Protein AF-A0A8H3QW10-F1 (afdb_monomer_lite)

Organism: NCBI:txid94130

Secondary structure (DSSP, 8-state):
-----------------EEEEEEETTEEEEEEHHHHHHS-HHHHHHHHHHHHHHHSSS---EEEEEEETTS------EETTT-SS-HHHHHHHHHHH-TTEEEEEEEE-HHHHHHHHHHHHHHHHHHHHHHHHHHHHHHH--HHHHHHHHHHHHHHHHHHGGG---

Radius of gyration: 26.37 Å; chains: 1; bounding box: 81×40×72 Å

Foldseek 3Di:
DDDDDDDDDDDDDPFQQWAWEAADPVDIDIDGLVCLLPDDLVVVLCVLQVVNCVVPVANAKKWKAFDFPVRDGDGDTDTCPPDPDGPSRVVNVVVVVDRRTRYMYMYGPPVRSVVVVCVVCVLVVLVVQLVVLVVVCVVPVDPVSVVSNVVSVVVNVVVCVVVDDD

Sequence (166 aa):
MSRRKQSKSDSETSSTETIDLKFSQKHTYPVTRSQLLSDGEEKITKFVEDTLRYINSFNYPYEMFYYEKNEEETCHSIRSDESAKSIGNSLKELIKNDEDIDEVYFLADKKRGVITFIYYNIDFFCFALFALNSIWFITTLTDESRYLLYISAIFFGVRLHKYIRF

pLDDT: mean 73.15, std 16.98, range [32.34, 95.5]

Structure (mmCIF, N/CA/C/O backbone):
data_AF-A0A8H3QW10-F1
#
_entry.id   AF-A0A8H3QW10-F1
#
loop_
_atom_site.group_PDB
_atom_site.id
_atom_site.type_symbol
_atom_site.label_atom_id
_atom_site.label_alt_id
_atom_site.label_comp_id
_atom_site.label_asym_id
_atom_site.label_entity_id
_atom_site.label_seq_id
_atom_site.pdbx_PDB_ins_code
_atom_site.Cartn_x
_atom_site.Cartn_y
_atom_site.Cartn_z
_atom_site.occupancy
_atom_site.B_iso_or_equiv
_atom_site.auth_seq_id
_atom_site.auth_comp_id
_atom_site.auth_asym_id
_atom_site.auth_atom_id
_atom_site.pdbx_PDB_model_num
ATOM 1 N N . MET A 1 1 ? -55.840 -23.058 23.091 1.00 32.34 1 MET A N 1
ATOM 2 C CA . MET A 1 1 ? -55.309 -22.938 24.472 1.00 32.34 1 MET A CA 1
ATOM 3 C C . MET A 1 1 ? -53.789 -23.049 24.380 1.00 32.34 1 MET A C 1
ATOM 5 O O . MET A 1 1 ? -53.333 -24.037 23.837 1.00 32.34 1 MET A O 1
ATOM 9 N N . SER A 1 2 ? -53.024 -21.961 24.548 1.00 38.12 2 SER A N 1
ATOM 10 C CA . SER A 1 2 ? -52.509 -21.418 25.831 1.00 38.12 2 SER A CA 1
ATOM 11 C C . SER A 1 2 ? -51.501 -22.391 26.473 1.00 38.12 2 SER A C 1
ATOM 13 O O . SER A 1 2 ? -51.874 -23.518 26.759 1.00 38.12 2 SER A O 1
ATOM 15 N N . ARG A 1 3 ? -50.225 -22.046 26.701 1.00 34.75 3 ARG A N 1
ATOM 16 C CA . ARG A 1 3 ? -49.765 -20.872 27.459 1.00 34.75 3 ARG A CA 1
ATOM 17 C C . ARG A 1 3 ? -48.365 -20.377 27.068 1.00 34.75 3 ARG A C 1
ATOM 19 O O . ARG A 1 3 ? -47.411 -21.139 27.000 1.00 34.75 3 ARG A O 1
ATOM 26 N N . ARG A 1 4 ? -48.274 -19.049 26.980 1.00 39.16 4 ARG A N 1
ATOM 27 C CA . ARG A 1 4 ? -47.099 -18.201 27.234 1.00 39.16 4 ARG A CA 1
ATOM 28 C C . ARG A 1 4 ? -46.823 -18.168 28.752 1.00 39.16 4 ARG A C 1
ATOM 30 O O . ARG A 1 4 ? -47.792 -18.089 29.508 1.00 39.16 4 ARG A O 1
ATOM 37 N N . LYS A 1 5 ? -45.549 -18.184 29.166 1.00 37.75 5 LYS A N 1
ATOM 38 C CA . LYS A 1 5 ? -44.925 -17.568 30.374 1.00 37.75 5 LYS A CA 1
ATOM 39 C C . LYS A 1 5 ? -43.466 -18.063 30.399 1.00 37.75 5 LYS A C 1
ATOM 41 O O . LYS A 1 5 ? -43.242 -19.234 30.653 1.00 37.75 5 LYS A O 1
ATOM 46 N N . GLN A 1 6 ? -42.483 -17.336 29.870 1.00 40.75 6 GLN A N 1
ATOM 47 C CA . GLN A 1 6 ? -41.867 -16.119 30.415 1.00 40.75 6 GLN A CA 1
ATOM 48 C C . GLN A 1 6 ? -41.325 -16.337 31.837 1.00 40.75 6 GLN A C 1
ATOM 50 O O . GLN A 1 6 ? -42.078 -16.279 32.805 1.00 40.75 6 GLN A O 1
ATOM 55 N N . SER A 1 7 ? -40.009 -16.513 31.939 1.00 33.31 7 SER A N 1
ATOM 56 C CA . SER A 1 7 ? -39.219 -16.056 33.080 1.00 33.31 7 SER A CA 1
ATOM 57 C C . SER A 1 7 ? -38.117 -15.157 32.530 1.00 33.31 7 SER A C 1
ATOM 59 O O . SER A 1 7 ? -37.217 -15.614 31.829 1.00 33.31 7 SER A O 1
ATOM 61 N N . LYS A 1 8 ? -38.266 -13.860 32.797 1.00 36.81 8 LYS A N 1
ATOM 62 C CA . LYS A 1 8 ? -37.224 -12.843 32.665 1.00 36.81 8 LYS A CA 1
ATOM 63 C C . LYS A 1 8 ? -35.985 -13.278 33.455 1.00 36.81 8 LYS A C 1
ATOM 65 O O . LYS A 1 8 ? -36.143 -13.738 34.585 1.00 36.81 8 LYS A O 1
ATOM 70 N N . SER A 1 9 ? -34.792 -13.032 32.925 1.00 33.41 9 SER A N 1
ATOM 71 C CA . SER A 1 9 ? -33.712 -12.531 33.773 1.00 33.41 9 SER A CA 1
ATOM 72 C C . SER A 1 9 ? -33.541 -11.055 33.437 1.00 33.41 9 SER A C 1
ATOM 74 O O . SER A 1 9 ? -33.011 -10.699 32.387 1.00 33.41 9 SER A O 1
ATOM 76 N N . ASP A 1 10 ? -34.083 -10.207 34.307 1.00 36.94 10 ASP A N 1
ATOM 77 C CA . ASP A 1 10 ? -33.709 -8.802 34.365 1.00 36.94 10 ASP A CA 1
ATOM 78 C C . ASP A 1 10 ? -32.293 -8.761 34.972 1.00 36.94 10 ASP A C 1
ATOM 80 O O . ASP A 1 10 ? -32.112 -9.009 36.162 1.00 36.94 10 ASP A O 1
ATOM 84 N N . SER A 1 11 ? -31.292 -8.520 34.127 1.00 41.22 11 SER A N 1
ATOM 85 C CA . SER A 1 11 ? -29.978 -7.998 34.517 1.00 41.22 11 SER A CA 1
ATOM 86 C C . SER A 1 11 ? -29.512 -7.024 33.431 1.00 41.22 11 SER A C 1
ATOM 88 O O . SER A 1 11 ? -28.801 -7.380 32.498 1.00 41.22 11 SER A O 1
ATOM 90 N N . GLU A 1 12 ? -30.112 -5.840 33.49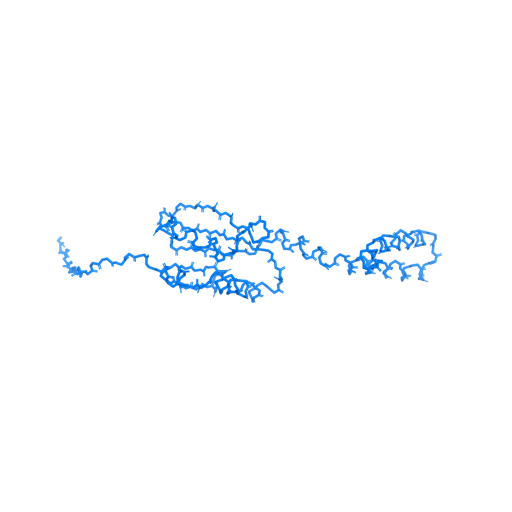6 1.00 33.50 12 GLU A N 1
ATOM 91 C CA . GLU A 1 12 ? -29.524 -4.506 33.322 1.00 33.50 12 GLU A CA 1
ATOM 92 C C . GLU A 1 12 ? -28.218 -4.367 32.499 1.00 33.50 12 GLU A C 1
ATOM 94 O O . GLU A 1 12 ? -27.147 -4.807 32.903 1.00 33.50 12 GLU A O 1
ATOM 99 N N . THR A 1 13 ? -28.337 -3.614 31.391 1.00 35.56 13 THR A N 1
ATOM 100 C CA . THR A 1 13 ? -27.301 -2.806 30.699 1.00 35.56 13 THR A CA 1
ATOM 101 C C . THR A 1 13 ? -26.007 -3.504 30.255 1.00 35.56 13 THR A C 1
ATOM 103 O O . THR A 1 13 ? -24.963 -3.350 30.877 1.00 35.56 13 THR A O 1
ATOM 106 N N . SER A 1 14 ? -26.018 -4.145 29.078 1.00 37.91 14 SER A N 1
ATOM 107 C CA . SER A 1 14 ? -24.794 -4.328 28.276 1.00 37.91 14 SER A CA 1
ATOM 108 C C . SER A 1 14 ? -24.708 -3.232 27.205 1.00 37.91 14 SER A C 1
ATOM 110 O O . SER A 1 14 ? -24.975 -3.454 26.021 1.00 37.91 14 SER A O 1
ATOM 112 N N . SER A 1 15 ? -24.405 -2.006 27.620 1.00 45.06 15 SER A N 1
ATOM 113 C CA . SER A 1 15 ? -23.965 -0.971 26.685 1.00 45.06 15 SER A CA 1
ATOM 114 C C . SER A 1 15 ? -22.611 -1.385 26.101 1.00 45.06 15 SER A C 1
ATOM 116 O O . SER A 1 15 ? -21.638 -1.476 26.842 1.00 45.06 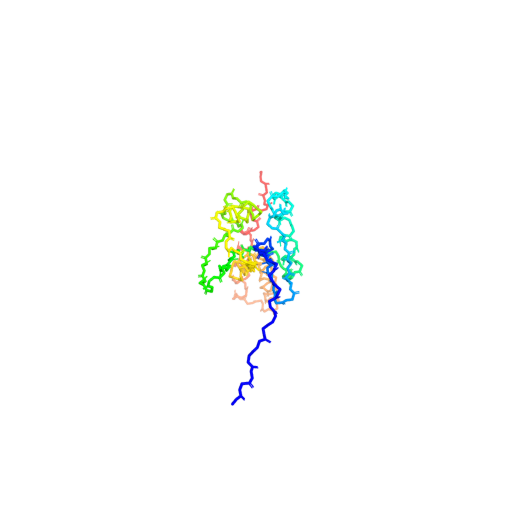15 SER A O 1
ATOM 118 N N . THR A 1 16 ? -22.573 -1.705 24.805 1.00 56.75 16 THR A N 1
ATOM 119 C CA . THR A 1 16 ? -21.622 -1.115 23.836 1.00 56.75 16 THR A CA 1
ATOM 120 C C . THR A 1 16 ? -20.221 -0.761 24.362 1.00 56.75 16 THR A C 1
ATOM 122 O O . THR A 1 16 ? -19.763 0.369 24.222 1.00 56.75 16 THR A O 1
ATOM 125 N N . GLU A 1 17 ? -19.503 -1.693 24.992 1.00 71.12 17 GLU A N 1
ATOM 126 C CA . GLU A 1 17 ? -18.121 -1.421 25.426 1.00 71.12 17 GLU A CA 1
ATOM 127 C C . GLU A 1 17 ? -17.075 -1.933 24.427 1.00 71.12 17 GLU A C 1
ATOM 129 O O . GLU A 1 17 ? -15.952 -1.430 24.393 1.00 71.12 17 GLU A O 1
ATOM 134 N N . THR A 1 18 ? -17.435 -2.905 23.590 1.00 81.06 18 THR A N 1
ATOM 135 C CA . THR A 1 18 ? -16.535 -3.559 22.634 1.00 81.06 18 THR A CA 1
ATOM 136 C C . THR A 1 18 ? -16.784 -3.078 21.210 1.00 81.06 18 THR A C 1
ATOM 138 O O . THR A 1 18 ? -17.929 -3.034 20.774 1.00 81.06 18 THR A O 1
ATOM 141 N N . ILE A 1 19 ? -15.703 -2.764 20.498 1.00 84.19 19 ILE A N 1
ATOM 142 C CA . ILE A 1 19 ? -15.669 -2.455 19.067 1.00 84.19 19 ILE A CA 1
ATOM 143 C C . ILE A 1 19 ? -14.896 -3.562 18.357 1.00 84.19 19 ILE A C 1
ATOM 145 O O . ILE A 1 19 ? -13.786 -3.911 18.770 1.00 84.19 19 ILE A O 1
ATOM 149 N N . ASP A 1 20 ? -15.445 -4.065 17.259 1.00 86.00 20 ASP A N 1
ATOM 150 C CA . ASP A 1 20 ? -14.766 -5.038 16.410 1.00 86.00 20 ASP A CA 1
ATOM 151 C C . ASP A 1 20 ? -13.911 -4.341 15.346 1.00 86.00 20 ASP A C 1
ATOM 153 O O . ASP A 1 20 ? -14.424 -3.714 14.419 1.00 86.00 20 ASP A O 1
ATOM 157 N N . LEU A 1 21 ? -12.587 -4.500 15.433 1.00 86.81 21 LEU A N 1
ATOM 158 C CA . LEU A 1 21 ? -11.657 -4.075 14.385 1.00 86.81 21 LEU A CA 1
ATOM 159 C C . LEU A 1 21 ? -11.559 -5.177 13.320 1.00 86.81 21 LEU A C 1
ATOM 161 O O . LEU A 1 21 ? -10.948 -6.228 13.540 1.00 86.81 21 LEU A O 1
ATOM 165 N N . LYS A 1 22 ? -12.170 -4.956 12.158 1.00 83.94 22 LYS A N 1
ATOM 166 C CA . LYS A 1 22 ? -12.291 -5.912 11.054 1.00 83.94 22 LYS A CA 1
ATOM 167 C C . LYS A 1 22 ? -11.305 -5.596 9.932 1.00 83.94 22 LYS A C 1
ATOM 169 O O . LYS A 1 22 ? -11.427 -4.602 9.228 1.00 83.94 22 LYS A O 1
ATOM 174 N N . PHE A 1 23 ? -10.350 -6.493 9.713 1.00 80.56 23 PHE A N 1
ATOM 175 C CA . PHE A 1 23 ? -9.350 -6.381 8.642 1.00 80.56 23 PHE A CA 1
ATOM 176 C C . PHE A 1 23 ? -9.644 -7.321 7.466 1.00 80.56 23 PHE A C 1
ATOM 178 O O . PHE A 1 23 ? -9.242 -7.089 6.330 1.00 80.56 23 PHE A O 1
ATOM 185 N N . SER A 1 24 ? -10.327 -8.435 7.739 1.00 74.62 24 SER A N 1
ATOM 186 C CA . SER A 1 24 ? -10.861 -9.375 6.747 1.00 74.62 24 SER A CA 1
ATOM 187 C C . SER A 1 24 ? -11.875 -10.299 7.429 1.00 74.62 24 SER A C 1
ATOM 189 O O . SER A 1 24 ? -11.948 -10.324 8.653 1.00 74.62 24 SER A O 1
ATOM 191 N N . GLN A 1 25 ? -12.571 -11.150 6.669 1.00 72.50 25 GLN A N 1
ATOM 192 C CA . GLN A 1 25 ? -13.492 -12.157 7.228 1.00 72.50 25 GLN A CA 1
ATOM 193 C C . GLN A 1 25 ? -12.857 -13.093 8.275 1.00 72.50 25 GLN A C 1
ATOM 195 O O . GLN A 1 25 ? -13.573 -13.692 9.068 1.00 72.50 25 GLN A O 1
ATOM 200 N N . LYS A 1 26 ? -11.527 -13.263 8.256 1.00 79.94 26 LYS A N 1
ATOM 201 C CA . LYS A 1 26 ? -10.790 -14.149 9.175 1.00 79.94 26 LYS A CA 1
ATOM 202 C C . LYS A 1 26 ? -10.003 -13.401 10.253 1.00 79.94 26 LYS A C 1
ATOM 204 O O . LYS A 1 26 ? -9.469 -14.042 11.149 1.00 79.94 26 LYS A O 1
ATOM 209 N N . HIS A 1 27 ? -9.896 -12.079 10.145 1.00 81.94 27 HIS A N 1
ATOM 210 C CA . HIS A 1 27 ? -9.061 -11.256 11.015 1.00 81.94 27 HIS A CA 1
ATOM 211 C C . HIS A 1 27 ? -9.924 -10.138 11.595 1.00 81.94 27 HIS A C 1
ATOM 213 O O . HIS A 1 27 ? -9.993 -9.035 11.046 1.00 81.94 27 HIS A O 1
ATOM 219 N N . THR A 1 28 ? -10.606 -10.477 12.685 1.00 86.06 28 THR A N 1
ATOM 220 C CA . THR A 1 28 ? -11.439 -9.577 13.481 1.00 86.06 28 THR A CA 1
ATOM 221 C C . THR A 1 28 ? -10.901 -9.575 14.900 1.00 86.06 28 THR A C 1
ATOM 223 O O . THR A 1 28 ? -10.712 -10.639 15.490 1.00 86.06 28 THR A O 1
ATOM 226 N N . TYR A 1 29 ? -10.635 -8.385 15.428 1.00 88.56 29 TYR A N 1
ATOM 227 C CA . TYR A 1 29 ? -10.094 -8.202 16.767 1.00 88.56 29 TYR A CA 1
ATOM 228 C C . TYR A 1 29 ? -11.083 -7.383 17.598 1.00 88.56 29 TYR A C 1
ATOM 230 O O . TYR A 1 29 ? -11.221 -6.186 17.338 1.00 88.56 29 TYR A O 1
ATOM 238 N N . PRO A 1 30 ? -11.765 -7.997 18.579 1.00 87.62 30 PRO A N 1
ATOM 239 C CA . PRO A 1 30 ? -12.609 -7.261 19.508 1.00 87.62 30 PRO A CA 1
ATOM 240 C C . PRO A 1 30 ? -11.721 -6.474 20.474 1.00 87.62 30 PRO A C 1
ATOM 242 O O . PRO A 1 30 ? -10.810 -7.034 21.091 1.00 87.62 30 PRO A O 1
ATOM 245 N N . VAL A 1 31 ? -11.973 -5.175 20.616 1.00 87.31 31 VAL A N 1
ATOM 246 C CA . VAL A 1 31 ? -11.232 -4.297 21.532 1.00 87.31 31 VAL A CA 1
ATOM 247 C C . VAL A 1 31 ? -12.213 -3.437 22.314 1.00 87.31 31 VAL A C 1
ATOM 249 O O . VAL A 1 31 ? -13.209 -2.969 21.770 1.00 87.31 31 VAL A O 1
ATOM 252 N N . THR A 1 32 ? -11.951 -3.206 23.599 1.00 87.25 32 THR A N 1
ATOM 253 C CA . THR A 1 32 ? -12.796 -2.299 24.380 1.00 87.25 32 THR A CA 1
ATOM 254 C C . THR A 1 32 ? -12.493 -0.840 24.048 1.00 87.25 32 THR A C 1
ATOM 256 O O . THR A 1 32 ? -11.346 -0.447 23.814 1.00 87.25 32 THR A O 1
ATOM 259 N N . ARG A 1 33 ? -13.526 0.003 24.076 1.00 82.62 33 ARG A N 1
ATOM 260 C CA . ARG A 1 33 ? -13.400 1.456 23.884 1.00 82.62 33 ARG A CA 1
ATOM 261 C C . ARG A 1 33 ? -12.451 2.077 24.901 1.00 82.62 33 ARG A C 1
ATOM 263 O O . ARG A 1 33 ? -11.594 2.880 24.543 1.00 82.62 33 ARG A O 1
ATOM 270 N N . SER A 1 34 ? -12.551 1.644 26.156 1.00 84.25 34 SER A N 1
ATOM 271 C CA . SER A 1 34 ? -11.658 2.049 27.244 1.00 84.25 34 SER A CA 1
ATOM 272 C C . SER A 1 34 ? -10.190 1.743 26.924 1.00 84.25 34 SER A C 1
ATOM 274 O O . SER A 1 34 ? -9.332 2.615 27.086 1.00 84.25 34 SER A O 1
ATOM 276 N N . GLN A 1 35 ? -9.902 0.557 26.378 1.00 84.62 35 GLN A N 1
ATOM 277 C CA . GLN A 1 35 ? -8.557 0.182 25.953 1.00 84.62 35 GLN A CA 1
ATOM 278 C C . GLN A 1 35 ? -8.064 1.057 24.793 1.00 84.62 35 GLN A C 1
ATOM 280 O O . GLN A 1 35 ? -6.972 1.616 24.898 1.00 84.62 35 GLN A O 1
ATOM 285 N N . LEU A 1 36 ? -8.866 1.245 23.736 1.00 84.25 36 LEU A N 1
ATOM 286 C CA . LEU A 1 36 ? -8.498 2.082 22.582 1.00 84.25 36 LEU A CA 1
ATOM 287 C C . LEU A 1 36 ? -8.234 3.542 22.962 1.00 84.25 36 LEU A C 1
ATOM 289 O O . LEU A 1 36 ? -7.321 4.163 22.422 1.00 84.25 36 LEU A O 1
ATOM 293 N N . LEU A 1 37 ? -8.988 4.096 23.911 1.00 84.25 37 LEU A N 1
ATOM 294 C CA . LEU A 1 37 ? -8.775 5.461 24.392 1.00 84.25 37 LEU A CA 1
ATOM 295 C C . LEU A 1 37 ? -7.512 5.580 25.261 1.00 84.25 37 LEU A C 1
ATOM 297 O O . LEU A 1 37 ? -6.810 6.594 25.171 1.00 84.25 37 LEU A O 1
ATOM 301 N N . SER A 1 38 ? -7.206 4.546 26.055 1.00 85.19 38 SER A N 1
ATOM 302 C CA . SER A 1 38 ? -6.037 4.497 26.946 1.00 85.19 38 SER A CA 1
ATOM 303 C C . SER A 1 38 ? -4.711 4.207 26.231 1.00 85.19 38 SER A C 1
ATOM 305 O O . SER A 1 38 ? -3.670 4.720 26.641 1.00 85.19 38 SER A O 1
ATOM 307 N N . ASP A 1 39 ? -4.734 3.419 25.153 1.00 85.94 39 ASP A N 1
ATOM 308 C CA . ASP A 1 39 ? -3.531 3.008 24.429 1.00 85.94 39 ASP A CA 1
ATOM 309 C C . ASP A 1 39 ? -2.885 4.184 23.682 1.00 85.94 39 ASP A C 1
ATOM 311 O O . ASP A 1 39 ? -3.565 5.074 23.181 1.00 85.94 39 ASP A O 1
ATOM 315 N N . GLY A 1 40 ? -1.554 4.212 23.571 1.00 85.94 40 GLY A N 1
ATOM 316 C CA . GLY A 1 40 ? -0.855 5.247 22.798 1.00 85.94 40 GLY A CA 1
ATOM 317 C C . GLY A 1 40 ? -1.213 5.206 21.305 1.00 85.94 40 GLY A C 1
ATOM 318 O O . GLY A 1 40 ? -1.339 4.131 20.722 1.00 85.94 40 GLY A O 1
ATOM 319 N N . GLU A 1 41 ? -1.331 6.367 20.656 1.00 84.69 41 GLU A N 1
ATOM 320 C CA . GLU A 1 41 ? -1.688 6.472 19.226 1.00 84.69 41 GLU A CA 1
ATOM 321 C C . GLU A 1 41 ? -0.710 5.723 18.314 1.00 84.69 41 GLU A C 1
ATOM 323 O O . GLU A 1 41 ? -1.119 5.069 17.354 1.00 84.69 41 GLU A O 1
ATOM 328 N N . GLU A 1 42 ? 0.583 5.783 18.633 1.00 84.06 42 GLU A N 1
ATOM 329 C CA . GLU A 1 42 ? 1.639 5.077 17.904 1.00 84.06 42 GLU A CA 1
ATOM 330 C C . GLU A 1 42 ? 1.481 3.555 18.017 1.00 84.06 42 GLU A C 1
ATOM 332 O O . GLU A 1 42 ? 1.621 2.840 17.027 1.00 84.06 42 GLU A O 1
ATOM 337 N N . LYS A 1 43 ? 1.101 3.058 19.202 1.00 86.56 43 LYS A N 1
ATOM 338 C CA . LYS A 1 43 ? 0.849 1.631 19.443 1.00 86.56 43 LYS A CA 1
ATOM 339 C C . LYS A 1 43 ? -0.322 1.131 18.595 1.00 86.56 43 LYS A C 1
ATOM 341 O O . LYS A 1 43 ? -0.204 0.085 17.963 1.00 86.56 43 LYS A O 1
ATOM 346 N N . ILE A 1 44 ? -1.421 1.886 18.559 1.00 85.12 44 ILE A N 1
ATOM 347 C CA . ILE A 1 44 ? -2.612 1.552 17.763 1.00 85.12 44 ILE A CA 1
ATOM 348 C C . ILE A 1 44 ? -2.276 1.576 16.270 1.00 85.12 44 ILE A C 1
ATOM 350 O O . ILE A 1 44 ? -2.580 0.627 15.552 1.00 85.12 44 ILE A O 1
ATOM 354 N N . THR A 1 45 ? -1.599 2.634 15.815 1.00 83.31 45 THR A N 1
ATOM 355 C CA . THR A 1 45 ? -1.195 2.790 14.409 1.00 83.31 45 THR A CA 1
ATOM 356 C C . THR A 1 45 ? -0.314 1.627 13.970 1.00 83.31 45 THR A C 1
ATOM 358 O O . THR A 1 45 ? -0.608 0.977 12.971 1.00 83.31 45 THR A O 1
ATOM 361 N N . LYS A 1 46 ? 0.710 1.295 14.764 1.00 83.81 46 LYS A N 1
ATOM 362 C CA . LYS A 1 46 ? 1.611 0.180 14.478 1.00 83.81 46 LYS A CA 1
ATOM 363 C C . LYS A 1 46 ? 0.879 -1.161 14.440 1.00 83.81 46 LYS A C 1
ATOM 365 O O . LYS A 1 46 ? 1.116 -1.944 13.530 1.00 83.81 46 LYS A O 1
ATOM 370 N N . PHE A 1 47 ? -0.027 -1.419 15.386 1.00 87.31 47 PHE A N 1
ATOM 371 C CA . PHE A 1 47 ? -0.837 -2.640 15.387 1.00 87.31 47 PHE A CA 1
ATOM 372 C C . PHE A 1 47 ? -1.663 -2.781 14.100 1.00 87.31 47 PHE A C 1
ATOM 374 O O . PHE A 1 47 ? -1.659 -3.847 13.483 1.00 87.31 47 PHE A O 1
ATOM 381 N N . VAL A 1 48 ? -2.340 -1.709 13.681 1.00 83.56 48 VAL A N 1
ATOM 382 C CA . VAL A 1 48 ? -3.149 -1.691 12.455 1.00 83.56 48 VAL A CA 1
ATOM 383 C C . VAL A 1 48 ? -2.273 -1.917 11.221 1.00 83.56 48 VAL A C 1
ATOM 385 O O . VAL A 1 48 ? -2.581 -2.788 10.409 1.00 83.56 48 VAL A O 1
ATOM 388 N N . GLU A 1 49 ? -1.156 -1.199 11.096 1.00 78.75 49 GLU A N 1
ATOM 389 C CA . GLU A 1 49 ? -0.232 -1.338 9.965 1.00 78.75 49 GLU A CA 1
ATOM 390 C C . GLU A 1 49 ? 0.412 -2.725 9.888 1.00 78.75 49 GLU A C 1
ATOM 392 O O . GLU A 1 49 ? 0.455 -3.314 8.809 1.00 78.75 49 GLU A O 1
ATOM 397 N N . ASP A 1 50 ? 0.889 -3.267 11.010 1.00 82.25 50 ASP A N 1
ATOM 398 C CA . ASP A 1 50 ? 1.516 -4.590 11.059 1.00 82.25 50 ASP A CA 1
ATOM 399 C C . ASP A 1 50 ? 0.495 -5.690 10.732 1.00 82.25 50 ASP A C 1
ATOM 401 O O . ASP A 1 50 ? 0.801 -6.613 9.975 1.00 82.25 50 ASP A O 1
ATOM 405 N N . THR A 1 51 ? -0.742 -5.565 11.224 1.00 83.38 51 THR A N 1
ATOM 406 C CA . THR A 1 51 ? -1.840 -6.490 10.895 1.00 83.38 51 THR A CA 1
ATOM 407 C C . THR A 1 51 ? -2.175 -6.430 9.407 1.00 83.38 51 THR A C 1
ATOM 409 O O . THR A 1 51 ? -2.312 -7.461 8.749 1.00 83.38 51 THR A O 1
ATOM 412 N N . LEU A 1 52 ? -2.248 -5.227 8.838 1.00 77.81 52 LEU A N 1
ATOM 413 C CA . LEU A 1 52 ? -2.526 -5.053 7.418 1.00 77.81 52 LEU A CA 1
ATOM 414 C C . LEU A 1 52 ? -1.383 -5.550 6.530 1.00 77.81 52 LEU A C 1
ATOM 416 O O . LEU A 1 52 ? -1.673 -6.162 5.507 1.00 77.81 52 LEU A O 1
ATOM 420 N N . ARG A 1 53 ? -0.118 -5.376 6.933 1.00 74.50 53 ARG A N 1
ATOM 421 C CA . ARG A 1 53 ? 1.061 -5.959 6.261 1.00 74.50 53 ARG A CA 1
ATOM 422 C C . ARG A 1 53 ? 1.096 -7.480 6.350 1.00 74.50 53 ARG A C 1
ATOM 424 O O . ARG A 1 53 ? 1.561 -8.150 5.431 1.00 74.50 53 ARG A O 1
ATOM 431 N N . TYR A 1 54 ? 0.640 -8.033 7.471 1.00 78.44 54 TYR A N 1
ATOM 432 C CA . TYR A 1 54 ? 0.552 -9.475 7.652 1.00 78.44 54 TYR A CA 1
ATOM 433 C C . TYR A 1 54 ? -0.497 -10.086 6.714 1.00 78.44 54 TYR A C 1
ATOM 435 O O . TYR A 1 54 ? -0.237 -11.102 6.071 1.00 78.44 54 TYR A O 1
ATOM 443 N N . ILE A 1 55 ? -1.665 -9.447 6.599 1.00 76.19 55 ILE A N 1
ATOM 444 C CA . ILE A 1 55 ? -2.779 -9.923 5.766 1.00 76.19 55 ILE A CA 1
ATOM 445 C C . ILE A 1 55 ? -2.519 -9.654 4.282 1.00 76.19 55 ILE A C 1
ATOM 447 O O . ILE A 1 55 ? -2.719 -10.527 3.438 1.00 76.19 55 ILE A O 1
ATOM 451 N N . ASN A 1 56 ? -2.072 -8.443 3.960 1.00 65.38 56 ASN A N 1
ATOM 452 C CA . ASN A 1 56 ? -1.737 -8.011 2.615 1.00 65.38 56 ASN A CA 1
ATOM 453 C C . ASN A 1 56 ? -0.217 -7.925 2.538 1.00 65.38 56 ASN A C 1
ATOM 455 O O . ASN A 1 56 ? 0.375 -6.986 3.054 1.00 65.38 56 ASN A O 1
ATOM 459 N N . SER A 1 57 ? 0.424 -8.888 1.874 1.00 56.56 57 SER A N 1
ATOM 460 C CA . SER A 1 57 ? 1.892 -9.013 1.775 1.00 56.56 57 SER A CA 1
ATOM 461 C C . SER A 1 57 ? 2.618 -7.835 1.092 1.00 56.56 57 SER A C 1
ATOM 463 O O . SER A 1 57 ? 3.798 -7.934 0.766 1.00 56.56 57 SER A O 1
ATOM 465 N N . PHE A 1 58 ? 1.926 -6.727 0.845 1.00 55.19 58 PHE A N 1
ATOM 466 C CA . PHE A 1 58 ? 2.419 -5.522 0.207 1.00 55.19 58 PHE A CA 1
ATOM 467 C C . PHE A 1 58 ? 2.185 -4.320 1.129 1.00 55.19 58 PHE A C 1
ATOM 469 O O . PHE A 1 58 ? 1.103 -4.160 1.690 1.00 55.19 58 PHE A O 1
ATOM 476 N N . ASN A 1 59 ? 3.185 -3.439 1.231 1.00 54.62 59 ASN A N 1
ATOM 477 C CA . ASN A 1 59 ? 3.044 -2.131 1.874 1.00 54.62 59 ASN A CA 1
ATOM 478 C C . ASN A 1 59 ? 2.107 -1.249 1.042 1.00 54.62 59 ASN A C 1
ATOM 480 O O . ASN A 1 59 ? 2.552 -0.551 0.128 1.00 54.62 59 ASN A O 1
ATOM 484 N N . TYR A 1 60 ? 0.812 -1.313 1.333 1.00 59.53 60 TYR A N 1
ATOM 485 C CA . TYR A 1 60 ? -0.199 -0.477 0.702 1.00 59.53 60 TYR A CA 1
ATOM 486 C C . TYR A 1 60 ? -0.639 0.651 1.640 1.00 59.53 60 TYR A C 1
ATOM 488 O O . TYR A 1 60 ? -0.606 0.474 2.854 1.00 59.53 60 TYR A O 1
ATOM 496 N N . PRO A 1 61 ? -1.060 1.806 1.101 1.00 61.12 61 PRO A N 1
ATOM 497 C CA . PRO A 1 61 ? -1.863 2.749 1.865 1.00 61.12 61 PRO A CA 1
ATOM 498 C C . PRO A 1 61 ? -3.220 2.124 2.217 1.00 61.12 61 PRO A C 1
ATOM 500 O O . PRO A 1 61 ? -3.740 1.267 1.490 1.00 61.12 61 PRO A O 1
ATOM 503 N N . TYR A 1 62 ? -3.788 2.557 3.338 1.00 65.75 62 TYR A N 1
ATOM 504 C CA . TYR A 1 62 ? -4.979 1.949 3.923 1.00 65.75 62 TYR A CA 1
ATOM 505 C C . TYR A 1 62 ? -6.105 2.965 4.083 1.00 65.75 62 TYR A C 1
ATOM 507 O O . TYR A 1 62 ? -5.867 4.157 4.304 1.00 65.75 62 TYR A O 1
ATOM 515 N N . GLU A 1 63 ? -7.331 2.463 3.992 1.00 63.41 63 GLU A N 1
ATOM 516 C CA . GLU A 1 63 ? -8.551 3.205 4.276 1.00 63.41 63 GLU A CA 1
ATOM 517 C C . GLU A 1 63 ? -9.258 2.580 5.480 1.00 63.41 63 GLU A C 1
ATOM 519 O O . GLU A 1 63 ? -9.333 1.355 5.619 1.00 63.41 63 GLU A O 1
ATOM 524 N N . MET A 1 64 ? -9.761 3.444 6.359 1.00 66.25 64 MET A N 1
ATOM 525 C CA . MET A 1 64 ? -10.591 3.069 7.500 1.00 66.25 64 MET A CA 1
ATOM 526 C C . MET A 1 64 ? -12.039 3.499 7.247 1.00 66.25 64 MET A C 1
ATOM 528 O O . MET A 1 64 ? -12.257 4.608 6.759 1.00 66.25 64 MET A O 1
ATOM 532 N N . PHE A 1 65 ? -12.992 2.636 7.602 1.00 67.31 65 PHE A N 1
ATOM 533 C CA . PHE A 1 65 ? -14.445 2.844 7.529 1.00 67.31 65 PHE A CA 1
ATOM 534 C C . PHE A 1 65 ? -15.112 2.259 8.782 1.00 67.31 65 PHE A C 1
ATOM 536 O O . PHE A 1 65 ? -14.490 1.454 9.470 1.00 67.31 65 PHE A O 1
ATOM 543 N N . TYR A 1 66 ? -16.359 2.609 9.095 1.00 63.91 66 TYR A N 1
ATOM 544 C CA . TYR A 1 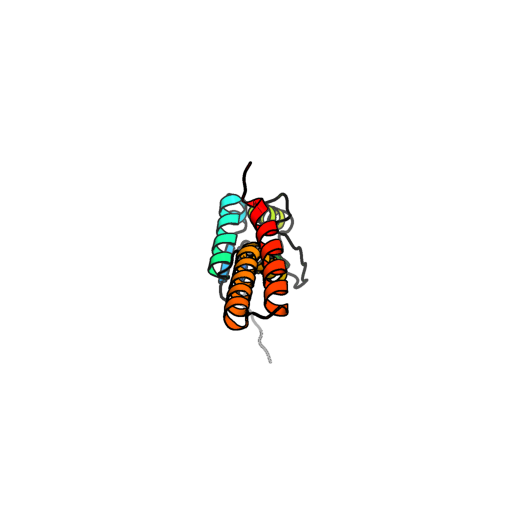66 ? -17.071 2.052 10.253 1.00 63.91 66 TYR A CA 1
ATOM 545 C C . TYR A 1 66 ? -18.570 1.890 9.988 1.00 63.91 66 TYR A C 1
ATOM 547 O O . TYR A 1 66 ? -19.088 2.472 9.039 1.00 63.91 66 TYR A O 1
ATOM 555 N N . TYR A 1 67 ? -19.232 1.071 10.809 1.00 60.81 67 TYR A N 1
ATOM 556 C CA . TYR A 1 67 ? -20.680 0.851 10.782 1.00 60.81 67 TYR A CA 1
ATOM 557 C C . TYR A 1 67 ? -21.309 1.291 12.106 1.00 60.81 67 TYR A C 1
ATOM 559 O O 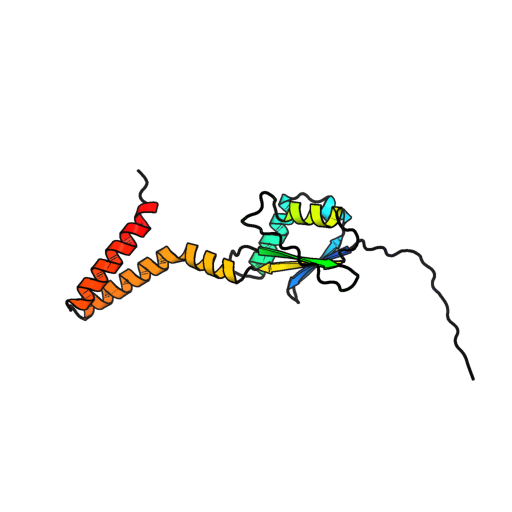. TYR A 1 67 ? -20.802 0.960 13.183 1.00 60.81 67 TYR A O 1
ATOM 567 N N . GLU A 1 68 ? -22.428 2.005 12.006 1.00 59.09 68 GLU A N 1
ATOM 568 C CA . GLU A 1 68 ? -23.271 2.374 13.141 1.00 59.09 68 GLU A CA 1
ATOM 569 C C . GLU A 1 68 ? -24.299 1.274 13.433 1.00 59.09 68 GLU A C 1
ATOM 571 O O . GLU A 1 68 ? -24.769 0.553 12.546 1.00 59.09 68 GLU A O 1
ATOM 576 N N . LYS A 1 69 ? -24.690 1.174 14.703 1.00 55.34 69 LYS A N 1
ATOM 577 C CA . LYS A 1 69 ? -25.593 0.152 15.248 1.00 55.34 69 LYS A CA 1
ATOM 578 C C . LYS A 1 69 ? -26.985 0.067 14.596 1.00 55.34 69 LYS A C 1
ATOM 580 O O . LYS A 1 69 ? -27.698 -0.915 14.795 1.00 55.34 69 LYS A O 1
ATOM 585 N N . ASN A 1 70 ? -27.370 1.068 13.806 1.00 56.06 70 ASN A N 1
ATOM 586 C CA . ASN A 1 70 ? -28.677 1.157 13.148 1.00 56.06 70 ASN A CA 1
ATOM 587 C C . ASN A 1 70 ? -28.695 0.638 11.698 1.00 56.06 70 ASN A C 1
ATOM 589 O O . ASN A 1 70 ? -29.647 0.922 10.978 1.00 56.06 70 ASN A O 1
ATOM 593 N N . GLU A 1 71 ? -27.673 -0.111 11.265 1.00 53.66 71 GLU A N 1
ATOM 594 C CA . GLU A 1 71 ? -27.536 -0.621 9.884 1.00 53.66 71 GLU A CA 1
ATOM 595 C C . GLU A 1 71 ? -27.423 0.482 8.806 1.00 53.66 71 GLU A C 1
ATOM 597 O O . GLU A 1 71 ? -27.445 0.183 7.610 1.00 53.66 71 GLU A O 1
ATOM 602 N N . GLU A 1 72 ? -27.257 1.752 9.193 1.00 48.47 72 GLU A N 1
ATOM 603 C CA . GLU A 1 72 ? -26.924 2.833 8.264 1.00 48.47 72 GLU A CA 1
ATOM 604 C C . GLU A 1 72 ? -25.409 2.825 7.984 1.00 48.47 72 GLU A C 1
ATOM 606 O O . GLU A 1 72 ? -24.572 2.931 8.883 1.00 48.47 72 GLU A O 1
ATOM 611 N N . GLU A 1 73 ? -25.044 2.629 6.712 1.00 52.31 73 GLU A N 1
ATOM 612 C CA . GLU A 1 73 ? -23.652 2.622 6.253 1.00 52.31 73 GLU A CA 1
ATOM 613 C C . GLU A 1 73 ? -23.087 4.051 6.199 1.00 52.31 73 GLU A C 1
ATOM 615 O O . GLU A 1 73 ? -23.135 4.712 5.156 1.00 52.31 73 GLU A O 1
ATOM 620 N N . THR A 1 74 ? -22.505 4.540 7.294 1.00 54.91 74 THR A N 1
ATOM 621 C CA . THR A 1 74 ? -21.839 5.851 7.295 1.00 54.91 74 THR A CA 1
ATOM 622 C C . THR A 1 74 ? -20.353 5.718 6.939 1.00 54.91 74 THR A C 1
ATOM 624 O O . THR A 1 74 ? -19.470 5.499 7.767 1.00 54.91 74 THR A O 1
ATOM 627 N N . CYS A 1 75 ? -20.044 5.848 5.647 1.00 54.06 75 CYS A N 1
ATOM 628 C CA . CYS A 1 75 ? -18.685 5.726 5.119 1.00 54.06 75 CYS A CA 1
ATOM 629 C C . CYS A 1 75 ? -17.844 6.993 5.379 1.00 54.06 75 CYS A C 1
ATOM 631 O O . CYS A 1 75 ? -17.863 7.942 4.592 1.00 54.06 75 CYS A O 1
ATOM 633 N N . HIS A 1 76 ? -17.040 6.996 6.445 1.00 58.19 76 HIS A N 1
ATOM 634 C CA . HIS A 1 76 ? -16.027 8.030 6.680 1.00 58.19 76 HIS A CA 1
ATOM 635 C C . HIS A 1 76 ? -14.624 7.506 6.366 1.00 58.19 76 HIS A C 1
ATOM 637 O O . HIS A 1 76 ? -13.963 6.915 7.215 1.00 58.19 76 HIS A O 1
ATOM 643 N N . SER A 1 77 ? -14.160 7.751 5.137 1.00 55.44 77 SER A N 1
ATOM 644 C CA . SER A 1 77 ? -12.795 7.422 4.710 1.00 55.44 77 SER A CA 1
ATOM 645 C C . SER A 1 77 ? -11.772 8.255 5.484 1.00 55.44 77 SER A C 1
ATOM 647 O O . SER A 1 77 ? -11.686 9.474 5.309 1.00 55.44 77 SER A O 1
ATOM 649 N N . ILE A 1 78 ? -10.956 7.594 6.305 1.00 59.12 78 ILE A N 1
ATOM 650 C CA . ILE A 1 78 ? -9.747 8.193 6.877 1.00 59.12 78 ILE A CA 1
ATOM 651 C C . ILE A 1 78 ? -8.531 7.598 6.163 1.00 59.12 78 ILE A C 1
ATOM 653 O O . ILE A 1 78 ? -8.314 6.386 6.173 1.00 59.12 78 ILE A O 1
ATOM 657 N N . ARG A 1 79 ? -7.759 8.475 5.510 1.00 55.81 79 ARG A N 1
ATOM 658 C CA . ARG A 1 79 ? -6.615 8.138 4.648 1.00 55.81 79 ARG A CA 1
ATOM 659 C C . ARG A 1 79 ? -5.307 8.160 5.436 1.00 55.81 79 ARG A C 1
ATOM 661 O O . ARG A 1 79 ? -5.002 9.178 6.056 1.00 55.81 79 ARG A O 1
ATOM 668 N N . SER A 1 80 ? -4.499 7.102 5.338 1.00 53.19 80 SER A N 1
ATOM 669 C CA . SER A 1 80 ? -3.197 7.019 6.026 1.00 53.19 80 SER A CA 1
ATOM 670 C C . SER A 1 80 ? -2.114 7.950 5.453 1.00 53.19 80 SER A C 1
ATOM 672 O O . SER A 1 80 ? -1.293 8.448 6.209 1.00 53.19 80 SER A O 1
ATOM 674 N N . ASP A 1 81 ? -2.119 8.209 4.139 1.00 50.84 81 ASP A N 1
ATOM 675 C CA . ASP A 1 81 ? -1.033 8.937 3.443 1.00 50.84 81 ASP A CA 1
ATOM 676 C C . ASP A 1 81 ? -1.295 10.444 3.232 1.00 50.84 81 ASP A C 1
ATOM 678 O O . ASP A 1 81 ? -0.406 11.177 2.804 1.00 50.84 81 ASP A O 1
ATOM 682 N N . GLU A 1 82 ? -2.511 10.929 3.504 1.00 46.03 82 GLU A N 1
ATOM 683 C CA . GLU A 1 82 ? -2.920 12.321 3.218 1.00 46.03 82 GLU A CA 1
ATOM 684 C C . GLU A 1 82 ? -3.485 13.071 4.428 1.00 46.03 82 GLU A C 1
ATOM 686 O O . GLU A 1 82 ? -3.809 14.255 4.319 1.00 46.03 82 GLU A O 1
ATOM 691 N N . SER A 1 83 ? -3.622 12.418 5.582 1.00 51.75 83 SER A N 1
ATOM 692 C CA . SER A 1 83 ? -4.111 13.079 6.788 1.00 51.75 83 SER A CA 1
ATOM 693 C C . SER A 1 83 ? -2.939 13.528 7.660 1.00 51.75 83 SER A C 1
ATOM 695 O O . SER A 1 83 ? -1.975 12.804 7.878 1.00 51.75 83 SER A O 1
ATOM 697 N N . ALA A 1 84 ? -3.025 14.740 8.213 1.00 54.69 84 ALA A N 1
ATOM 698 C CA . ALA A 1 84 ? -2.076 15.237 9.216 1.00 54.69 84 ALA A CA 1
ATOM 699 C C . ALA A 1 84 ? -2.133 14.448 10.549 1.00 54.69 84 ALA A C 1
ATOM 701 O O . ALA A 1 84 ? -1.503 14.846 11.527 1.00 54.69 84 ALA A O 1
ATOM 702 N N . LYS A 1 85 ? -2.923 13.367 10.612 1.00 64.31 85 LYS A N 1
ATOM 703 C CA . LYS A 1 85 ? -3.244 12.588 11.807 1.00 64.31 85 LYS A CA 1
ATOM 704 C C . LYS A 1 85 ? -2.954 11.111 11.543 1.00 64.31 85 LYS A C 1
ATOM 706 O O . LYS A 1 85 ? -3.279 10.589 10.488 1.00 64.31 85 LYS A O 1
ATOM 711 N N . SER A 1 86 ? -2.341 10.429 12.504 1.00 73.25 86 SER A N 1
ATOM 712 C CA . SER A 1 86 ? -2.103 8.984 12.425 1.00 73.25 86 SER A CA 1
ATOM 713 C C . SER A 1 86 ? -3.415 8.190 12.470 1.00 73.25 86 SER A C 1
ATOM 715 O O . SER A 1 86 ? -4.413 8.667 13.013 1.00 73.25 86 SER A O 1
ATOM 717 N N . ILE A 1 87 ? -3.399 6.944 11.978 1.00 77.81 87 ILE A N 1
ATOM 718 C CA . ILE A 1 87 ? -4.557 6.032 12.042 1.00 77.81 87 ILE A CA 1
ATOM 719 C C . ILE A 1 87 ? -5.066 5.894 13.485 1.00 77.81 87 ILE A C 1
ATOM 721 O O . ILE A 1 87 ? -6.270 5.941 13.729 1.00 77.81 87 ILE A O 1
ATOM 725 N N . GLY A 1 88 ? -4.153 5.785 14.457 1.00 80.44 88 GLY A N 1
ATOM 726 C CA . GLY A 1 88 ? -4.504 5.723 15.875 1.00 80.44 88 GLY A CA 1
ATOM 727 C C . GLY A 1 88 ? -5.204 6.984 16.384 1.00 80.44 88 GLY A C 1
ATOM 728 O O . GLY A 1 88 ? -6.151 6.874 17.158 1.00 80.44 88 GLY A O 1
ATOM 729 N N . ASN A 1 89 ? -4.793 8.171 15.926 1.00 81.81 89 ASN A N 1
ATOM 730 C CA . ASN A 1 89 ? -5.478 9.421 16.267 1.00 81.81 89 ASN A CA 1
ATOM 731 C C . ASN A 1 89 ? -6.885 9.470 15.694 1.00 81.81 89 ASN A C 1
ATOM 733 O O . ASN A 1 89 ? -7.844 9.783 16.394 1.00 81.81 89 ASN A O 1
ATOM 737 N N . SER A 1 90 ? -7.007 9.118 14.423 1.00 79.81 90 SER A N 1
ATOM 738 C CA . SER A 1 90 ? -8.281 9.087 13.731 1.00 79.81 90 SER A CA 1
ATOM 739 C C . SER A 1 90 ? -9.265 8.106 14.360 1.00 79.81 90 SER A C 1
ATOM 741 O O . SER A 1 90 ? -10.414 8.474 14.574 1.00 79.81 90 SER A O 1
ATOM 743 N N . LEU A 1 91 ? -8.816 6.905 14.735 1.00 81.38 91 LEU A N 1
ATOM 744 C CA . LEU A 1 91 ? -9.645 5.925 15.439 1.00 81.38 91 LEU A CA 1
ATOM 745 C C . LEU A 1 91 ? -10.089 6.435 16.818 1.00 81.38 91 LEU A C 1
ATOM 747 O O . LEU A 1 91 ? -11.231 6.237 17.217 1.00 81.38 91 LEU A O 1
ATOM 751 N N . LYS A 1 92 ? -9.212 7.129 17.549 1.00 85.12 92 LYS A N 1
ATOM 752 C CA . LYS A 1 92 ? -9.580 7.727 18.839 1.00 85.12 92 LYS A CA 1
ATOM 753 C C . LYS A 1 92 ? -10.592 8.856 18.702 1.00 85.12 92 LYS A C 1
ATOM 755 O O . LYS A 1 92 ? -11.493 8.947 19.526 1.00 85.12 92 LYS A O 1
ATOM 760 N N . GLU A 1 93 ? -10.427 9.738 17.719 1.00 82.31 93 GLU A N 1
ATOM 761 C CA . GLU A 1 93 ? -11.384 10.821 17.464 1.00 82.31 93 GLU A CA 1
ATOM 762 C C . GLU A 1 93 ? -12.759 10.267 17.097 1.00 82.31 93 GLU A C 1
ATOM 764 O O . GLU A 1 93 ? -13.762 10.735 17.621 1.00 82.31 93 GLU A O 1
ATOM 769 N N . LEU A 1 94 ? -12.787 9.224 16.271 1.00 79.06 94 LEU A N 1
ATOM 770 C CA . LEU A 1 94 ? -13.990 8.503 15.866 1.00 79.06 94 LEU A CA 1
ATOM 771 C C . LEU A 1 94 ? -14.778 7.981 17.075 1.00 79.06 94 LEU A C 1
ATOM 773 O O . LEU A 1 94 ? -15.926 8.355 17.275 1.00 79.06 94 LEU A O 1
ATOM 777 N N . ILE A 1 95 ? -14.114 7.211 17.941 1.00 79.69 95 ILE A N 1
ATOM 778 C CA . ILE A 1 95 ? -14.724 6.591 19.129 1.00 79.69 95 ILE A CA 1
ATOM 779 C C . ILE A 1 95 ? -15.158 7.634 20.168 1.00 79.69 95 ILE A C 1
ATOM 781 O O . ILE A 1 95 ? -16.055 7.381 20.963 1.00 79.69 95 ILE A O 1
ATOM 785 N N . LYS A 1 96 ? -14.510 8.805 20.203 1.00 81.69 96 LYS A N 1
ATOM 786 C CA . LYS A 1 96 ? -14.914 9.908 21.089 1.00 81.69 96 LYS A CA 1
ATOM 787 C C . LYS A 1 96 ? -16.138 10.660 20.580 1.00 81.69 96 LYS A C 1
ATOM 789 O O . LYS A 1 96 ? -16.870 11.210 21.394 1.00 81.69 96 LYS A O 1
ATOM 794 N N . ASN A 1 97 ? -16.289 10.764 19.264 1.00 76.75 97 ASN A N 1
ATOM 795 C CA . ASN A 1 97 ? -17.355 11.548 18.651 1.00 76.75 97 ASN A CA 1
ATOM 796 C C . ASN A 1 97 ? -18.658 10.753 18.516 1.00 76.75 97 ASN A C 1
ATOM 798 O O . ASN A 1 97 ? -19.712 11.373 18.403 1.00 76.75 97 ASN A O 1
ATOM 802 N N . ASP A 1 98 ? -18.581 9.422 18.527 1.00 70.38 98 ASP A N 1
ATOM 803 C CA . ASP A 1 98 ? -19.717 8.546 18.271 1.00 70.38 98 ASP A CA 1
ATOM 804 C C . ASP A 1 98 ? -19.675 7.295 19.172 1.00 70.38 98 ASP A C 1
ATOM 806 O O . ASP A 1 98 ? -18.759 6.467 19.111 1.00 70.38 98 ASP A O 1
ATOM 810 N N . GLU A 1 99 ? -20.677 7.188 20.048 1.00 70.00 99 GLU A N 1
ATOM 811 C CA . GLU A 1 99 ? -20.828 6.110 21.030 1.00 70.00 99 GLU A CA 1
ATOM 812 C C . GLU A 1 99 ? -21.584 4.889 20.471 1.00 70.00 99 GLU A C 1
ATOM 814 O O . GLU A 1 99 ? -21.708 3.878 21.169 1.00 70.00 99 GLU A O 1
ATOM 819 N N . ASP A 1 100 ? -22.044 4.916 19.219 1.00 70.19 100 ASP A N 1
ATOM 820 C CA . ASP A 1 100 ? -22.843 3.845 18.605 1.00 70.19 100 ASP A CA 1
ATOM 821 C C . ASP A 1 100 ? -22.060 3.011 17.575 1.00 70.19 100 ASP A C 1
ATOM 823 O O . ASP A 1 100 ? -22.618 2.150 16.892 1.00 70.19 100 ASP A O 1
ATOM 827 N N . ILE A 1 101 ? -20.741 3.210 17.498 1.00 73.19 101 ILE A N 1
ATOM 828 C CA . ILE A 1 101 ? -19.861 2.445 16.607 1.00 73.19 101 ILE A CA 1
ATOM 829 C C . ILE A 1 101 ? -19.626 1.042 17.161 1.00 73.19 101 ILE A C 1
ATOM 831 O O . ILE A 1 101 ? -18.915 0.878 18.157 1.00 73.19 101 ILE A O 1
ATOM 835 N N . ASP A 1 102 ? -20.149 0.030 16.477 1.00 75.56 102 ASP A N 1
ATOM 836 C CA . ASP A 1 102 ? -19.946 -1.375 16.846 1.00 75.56 102 ASP A CA 1
ATOM 837 C C . ASP A 1 102 ? -18.785 -2.016 16.058 1.00 75.56 102 ASP A C 1
ATOM 839 O O . ASP A 1 102 ? -18.061 -2.863 16.587 1.00 75.56 102 ASP A O 1
ATOM 843 N N . GLU A 1 103 ? -18.543 -1.588 14.811 1.00 78.38 103 GLU A N 1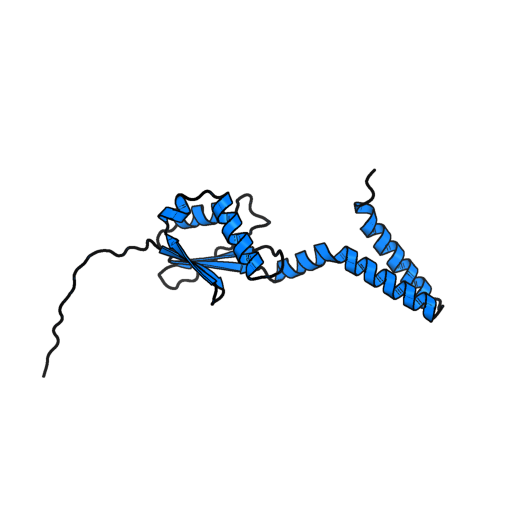
ATOM 844 C CA . GLU A 1 103 ? -17.552 -2.211 13.923 1.00 78.38 103 GLU A CA 1
ATOM 845 C C . GLU A 1 103 ? -16.725 -1.183 13.140 1.00 78.38 103 GLU A C 1
ATOM 847 O O . GLU A 1 103 ? -17.266 -0.251 12.544 1.00 78.38 103 GLU A O 1
ATOM 852 N N . VAL A 1 104 ? -15.408 -1.395 13.066 1.00 79.62 104 VAL A N 1
ATOM 853 C CA . VAL A 1 104 ? -14.474 -0.575 12.278 1.00 79.62 104 VAL A CA 1
ATOM 854 C C . VAL A 1 104 ? -13.735 -1.461 11.285 1.00 79.62 104 VAL A C 1
ATOM 856 O O . VAL A 1 104 ? -13.053 -2.407 11.668 1.00 79.62 104 VAL A O 1
ATOM 859 N N . TYR A 1 105 ? -13.836 -1.138 10.002 1.00 76.06 105 TYR A N 1
ATOM 860 C CA . TYR A 1 105 ? -13.216 -1.864 8.905 1.00 76.06 105 TYR A CA 1
ATOM 861 C C . TYR A 1 105 ? -11.939 -1.174 8.434 1.00 76.06 105 TYR A C 1
ATOM 863 O O . TYR A 1 105 ? -11.923 0.024 8.157 1.00 76.06 105 TYR A O 1
ATOM 871 N N . PHE A 1 106 ? -10.882 -1.963 8.265 1.00 77.19 106 PHE A N 1
ATOM 872 C CA . PHE A 1 106 ? -9.627 -1.539 7.656 1.00 77.19 106 PHE A CA 1
ATOM 873 C C . PHE A 1 106 ? -9.433 -2.286 6.342 1.00 77.19 106 PHE A C 1
ATOM 875 O O . PHE A 1 106 ? -9.312 -3.512 6.325 1.00 77.19 106 PHE A O 1
ATOM 882 N N . LEU A 1 107 ? -9.388 -1.548 5.235 1.00 69.94 107 LEU A N 1
ATOM 883 C CA . LEU A 1 107 ? -9.208 -2.104 3.899 1.00 69.94 107 LEU A CA 1
ATOM 884 C C . LEU A 1 107 ? -7.935 -1.548 3.264 1.00 69.94 107 LEU A C 1
ATOM 886 O O . LEU A 1 107 ? -7.599 -0.372 3.399 1.00 69.94 107 LEU A O 1
ATOM 890 N N . ALA A 1 108 ? -7.221 -2.405 2.534 1.00 64.00 108 ALA A N 1
ATOM 891 C CA . ALA A 1 108 ? -6.166 -1.936 1.647 1.00 64.00 108 ALA A CA 1
ATOM 892 C C . ALA A 1 108 ? -6.796 -1.168 0.485 1.00 64.00 108 ALA A C 1
ATOM 894 O O . ALA A 1 108 ? -7.642 -1.716 -0.231 1.00 64.00 108 ALA A O 1
ATOM 895 N N . ASP A 1 109 ? -6.355 0.072 0.263 1.00 66.06 109 ASP A N 1
ATOM 896 C CA . ASP A 1 109 ? -6.737 0.801 -0.940 1.00 66.06 109 ASP A CA 1
ATOM 897 C C . ASP A 1 109 ? -6.061 0.112 -2.123 1.00 66.06 109 ASP A C 1
ATOM 899 O O . ASP A 1 109 ? -4.889 0.326 -2.428 1.00 66.06 109 ASP A O 1
ATOM 903 N N . LYS A 1 110 ? -6.809 -0.755 -2.804 1.00 61.38 110 LYS A N 1
ATOM 904 C CA . LYS A 1 110 ? -6.297 -1.527 -3.935 1.00 61.38 110 LYS A CA 1
ATOM 905 C C . LYS A 1 110 ? -5.850 -0.623 -5.087 1.00 61.38 110 LYS A C 1
ATOM 907 O O . LYS A 1 110 ? -4.906 -0.974 -5.793 1.00 61.38 110 LYS A O 1
ATOM 912 N N . LYS A 1 111 ? -6.502 0.527 -5.303 1.00 63.81 111 LYS A N 1
ATOM 913 C CA . LYS A 1 111 ? -6.159 1.444 -6.402 1.00 63.81 111 LYS A CA 1
ATOM 914 C C . LYS A 1 111 ? -4.844 2.146 -6.107 1.00 63.81 111 LYS A C 1
ATOM 916 O O . LYS A 1 111 ? -3.936 2.105 -6.937 1.00 63.81 111 LYS A O 1
ATOM 921 N N . ARG A 1 112 ? -4.709 2.736 -4.920 1.00 57.94 112 ARG A N 1
ATOM 922 C CA . ARG A 1 112 ? -3.444 3.350 -4.505 1.00 57.94 112 ARG A CA 1
ATOM 923 C C . ARG A 1 112 ? -2.358 2.312 -4.293 1.00 57.94 112 ARG A C 1
ATOM 925 O O . ARG A 1 112 ? -1.225 2.574 -4.651 1.00 57.94 112 ARG A O 1
ATOM 932 N N . GLY A 1 113 ? -2.688 1.113 -3.834 1.00 56.56 113 GLY A N 1
ATOM 933 C CA . GLY A 1 113 ? -1.739 0.017 -3.718 1.00 56.56 113 GLY A CA 1
ATOM 934 C C . GLY A 1 113 ? -1.088 -0.347 -5.053 1.00 56.56 113 GLY A C 1
ATOM 935 O O . GLY A 1 113 ? 0.128 -0.514 -5.118 1.00 56.56 113 GLY A O 1
ATOM 936 N N . VAL A 1 114 ? -1.860 -0.367 -6.145 1.00 62.75 114 VAL A N 1
ATOM 937 C CA . VAL A 1 114 ? -1.314 -0.507 -7.506 1.00 62.75 114 VAL A CA 1
ATOM 938 C C . VAL A 1 114 ? -0.429 0.687 -7.878 1.00 62.75 114 VAL A C 1
ATOM 940 O O . VAL A 1 114 ? 0.659 0.484 -8.412 1.00 62.75 114 VAL A O 1
ATOM 943 N N . ILE A 1 115 ? -0.845 1.919 -7.570 1.00 64.88 115 ILE A N 1
ATOM 944 C CA . ILE A 1 115 ? -0.049 3.130 -7.844 1.00 64.88 115 ILE A CA 1
ATOM 945 C C . ILE A 1 115 ? 1.281 3.098 -7.081 1.00 64.88 115 ILE A C 1
ATOM 947 O O . ILE A 1 115 ? 2.327 3.320 -7.681 1.00 64.88 115 ILE A O 1
ATOM 951 N N . THR A 1 116 ? 1.259 2.773 -5.791 1.00 59.53 116 THR A N 1
ATOM 952 C CA . THR A 1 116 ? 2.421 2.659 -4.907 1.00 59.53 116 THR A CA 1
ATOM 953 C C . THR A 1 116 ? 3.339 1.525 -5.355 1.00 59.53 116 THR A C 1
ATOM 955 O O . THR A 1 116 ? 4.549 1.716 -5.461 1.00 59.53 116 THR A O 1
ATOM 958 N N . PHE A 1 117 ? 2.781 0.365 -5.718 1.00 64.88 117 PHE A N 1
ATOM 959 C CA . PHE A 1 117 ? 3.545 -0.736 -6.304 1.00 64.88 117 PHE A CA 1
ATOM 960 C C . PHE A 1 117 ? 4.258 -0.299 -7.587 1.00 64.88 117 PHE A C 1
ATOM 962 O O . PHE A 1 117 ? 5.461 -0.522 -7.719 1.00 64.88 117 PHE A O 1
ATOM 969 N N . ILE A 1 118 ? 3.553 0.364 -8.510 1.00 71.88 118 ILE A N 1
ATOM 970 C CA . ILE A 1 118 ? 4.163 0.903 -9.728 1.00 71.88 118 ILE A CA 1
ATOM 971 C C . ILE A 1 118 ? 5.231 1.929 -9.354 1.00 71.88 118 ILE A C 1
ATOM 973 O O . ILE A 1 118 ? 6.347 1.825 -9.838 1.00 71.88 118 ILE A O 1
ATOM 977 N N . TYR A 1 119 ? 4.943 2.872 -8.461 1.00 72.06 119 TYR A N 1
ATOM 978 C CA . TYR A 1 119 ? 5.867 3.932 -8.065 1.00 72.06 119 TYR A CA 1
ATOM 979 C C . TYR A 1 119 ? 7.181 3.404 -7.474 1.00 72.06 119 TYR A C 1
ATOM 981 O O . TYR A 1 119 ? 8.241 3.932 -7.801 1.00 72.06 119 TYR A O 1
ATOM 989 N N . TYR A 1 120 ? 7.137 2.354 -6.649 1.00 68.38 120 TYR A N 1
ATOM 990 C CA . TYR A 1 120 ? 8.346 1.753 -6.078 1.00 68.38 120 TYR A CA 1
ATOM 991 C C . TYR A 1 120 ? 9.081 0.820 -7.048 1.00 68.38 120 TYR A C 1
ATOM 993 O O . TYR A 1 120 ? 10.295 0.674 -6.942 1.00 68.38 120 TYR A O 1
ATOM 1001 N N . ASN A 1 121 ? 8.379 0.205 -8.006 1.00 80.44 121 ASN A N 1
ATOM 1002 C CA . ASN A 1 121 ? 8.978 -0.761 -8.936 1.00 80.44 121 ASN A CA 1
ATOM 1003 C C . ASN A 1 121 ? 9.267 -0.185 -10.326 1.00 80.44 121 ASN A C 1
ATOM 1005 O O . ASN A 1 121 ? 9.880 -0.847 -11.156 1.00 80.44 121 ASN A O 1
ATOM 1009 N N . ILE A 1 122 ? 8.854 1.043 -10.614 1.00 84.19 122 ILE A N 1
ATOM 1010 C CA . ILE A 1 122 ? 9.034 1.690 -11.917 1.00 84.19 122 ILE A CA 1
ATOM 1011 C C . ILE A 1 122 ? 10.494 1.778 -12.343 1.00 84.19 122 ILE A C 1
ATOM 1013 O O . ILE A 1 122 ? 10.767 1.630 -13.527 1.00 84.19 122 ILE A O 1
ATOM 1017 N N . ASP A 1 123 ? 11.439 1.960 -11.420 1.00 83.81 123 ASP A N 1
ATOM 1018 C CA . ASP A 1 123 ? 12.862 1.974 -11.776 1.00 83.81 123 ASP A CA 1
ATOM 1019 C C . ASP A 1 123 ? 13.325 0.582 -12.228 1.00 83.81 123 ASP A C 1
ATOM 1021 O O . ASP A 1 123 ? 14.038 0.460 -13.225 1.00 83.81 123 ASP A O 1
ATOM 1025 N N . PHE A 1 124 ? 12.840 -0.472 -11.562 1.00 85.50 124 PHE A N 1
ATOM 1026 C CA . PHE A 1 124 ? 13.052 -1.857 -11.980 1.00 85.50 124 PHE A CA 1
ATOM 1027 C C . PHE A 1 124 ? 12.389 -2.146 -13.333 1.00 85.50 124 PHE A C 1
ATOM 1029 O O . PHE A 1 124 ? 13.020 -2.740 -14.203 1.00 85.50 124 PHE A O 1
ATOM 1036 N N . PHE A 1 125 ? 11.160 -1.675 -13.563 1.00 87.81 125 PHE A N 1
ATOM 1037 C CA . PHE A 1 125 ? 10.496 -1.808 -14.863 1.00 87.81 125 PHE A CA 1
ATOM 1038 C C . PHE A 1 125 ? 11.261 -1.084 -15.980 1.00 87.81 125 PHE A C 1
ATOM 1040 O O . PHE A 1 125 ? 11.422 -1.639 -17.066 1.00 87.81 125 PHE A O 1
ATOM 1047 N N . CYS A 1 126 ? 11.783 0.119 -15.717 1.00 88.50 126 CYS A N 1
ATOM 1048 C CA . CYS A 1 126 ? 12.617 0.853 -16.672 1.00 88.50 126 CYS A CA 1
ATOM 1049 C C . CYS A 1 126 ? 13.910 0.088 -16.985 1.00 88.50 126 CYS A C 1
ATOM 1051 O O . CYS A 1 126 ? 14.291 -0.018 -18.150 1.00 88.50 126 CYS A O 1
ATOM 1053 N N . PHE A 1 127 ? 14.554 -0.481 -15.961 1.00 90.25 127 PHE A N 1
ATOM 1054 C CA . PHE A 1 127 ? 15.739 -1.319 -16.129 1.00 90.25 127 PHE A CA 1
ATOM 1055 C C . PHE A 1 127 ? 15.440 -2.579 -16.951 1.00 90.25 127 PHE A C 1
ATOM 1057 O O . PHE A 1 127 ? 16.158 -2.873 -17.903 1.00 90.25 127 PHE A O 1
ATOM 1064 N N . ALA A 1 128 ? 14.361 -3.298 -16.633 1.00 91.75 128 ALA A N 1
ATOM 1065 C CA . ALA A 1 128 ? 13.956 -4.498 -17.359 1.00 91.75 128 ALA A CA 1
ATOM 1066 C C . ALA A 1 128 ? 13.663 -4.191 -18.836 1.00 91.75 128 ALA A C 1
ATOM 1068 O O . ALA A 1 128 ? 14.106 -4.924 -19.717 1.00 91.75 128 ALA A O 1
ATOM 1069 N N . LEU A 1 129 ? 12.981 -3.077 -19.121 1.00 91.25 129 LEU A N 1
ATOM 1070 C CA . LEU A 1 129 ? 12.705 -2.632 -20.486 1.00 91.25 129 LEU A CA 1
ATOM 1071 C C . LEU A 1 129 ? 13.994 -2.285 -21.249 1.00 91.25 129 LEU A C 1
ATOM 1073 O O . LEU A 1 129 ? 14.162 -2.698 -22.395 1.00 91.25 129 LEU A O 1
ATOM 1077 N N . PHE A 1 130 ? 14.935 -1.587 -20.609 1.00 92.62 130 PHE A N 1
ATOM 1078 C CA . PHE A 1 130 ? 16.254 -1.315 -21.186 1.00 92.62 130 PHE A CA 1
ATOM 1079 C C . PHE A 1 130 ? 17.046 -2.606 -21.464 1.00 92.62 130 PHE A C 1
ATOM 1081 O O . PHE A 1 130 ? 17.627 -2.759 -22.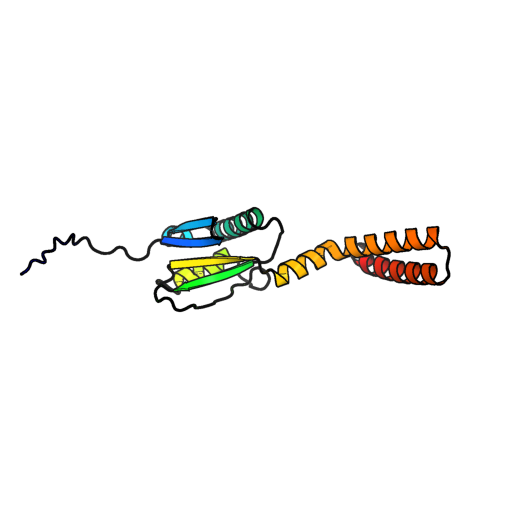541 1.00 92.62 130 PHE A O 1
ATOM 1088 N N . ALA A 1 131 ? 17.032 -3.565 -20.534 1.00 93.69 131 ALA A N 1
ATOM 1089 C CA . ALA A 1 131 ? 17.703 -4.852 -20.693 1.00 93.69 131 ALA A CA 1
ATOM 1090 C C . ALA A 1 131 ? 17.100 -5.678 -21.843 1.00 93.69 131 ALA A C 1
ATOM 1092 O O . ALA A 1 131 ? 17.840 -6.207 -22.672 1.00 93.69 131 ALA A O 1
ATOM 1093 N N . LEU A 1 132 ? 15.769 -5.734 -21.948 1.00 94.69 132 LEU A N 1
ATOM 1094 C CA . LEU A 1 132 ? 15.073 -6.412 -23.046 1.00 94.69 132 LEU A CA 1
ATOM 1095 C C . LEU A 1 132 ? 15.406 -5.784 -24.405 1.00 94.69 132 LEU A C 1
ATOM 1097 O O . LEU A 1 132 ? 15.743 -6.507 -25.341 1.00 94.69 132 LEU A O 1
ATOM 1101 N N . ASN A 1 133 ? 15.394 -4.451 -24.505 1.00 92.62 133 ASN A N 1
ATOM 1102 C CA . ASN A 1 133 ? 15.779 -3.757 -25.738 1.00 92.62 133 ASN A CA 1
ATOM 1103 C C . ASN A 1 133 ? 17.258 -3.969 -26.086 1.00 92.62 133 ASN A C 1
ATOM 1105 O O . ASN A 1 133 ? 17.600 -4.089 -27.260 1.00 92.62 133 ASN A O 1
ATOM 1109 N N . SER A 1 134 ? 18.133 -4.073 -25.082 1.00 92.38 134 SER A N 1
ATOM 1110 C CA . SER A 1 134 ? 19.552 -4.389 -25.289 1.00 92.38 134 SER A CA 1
ATOM 1111 C C . SER A 1 134 ? 19.729 -5.789 -25.878 1.00 92.38 134 SER A C 1
ATOM 1113 O O . SER A 1 134 ? 20.453 -5.960 -26.856 1.00 92.38 134 SER A O 1
ATOM 1115 N N . ILE A 1 135 ? 19.024 -6.787 -25.332 1.00 95.50 135 ILE A N 1
ATOM 1116 C CA . ILE A 1 135 ? 19.029 -8.162 -25.856 1.00 95.50 135 ILE A CA 1
ATOM 1117 C C . ILE A 1 135 ? 18.475 -8.190 -27.284 1.00 95.50 135 ILE A C 1
ATOM 1119 O O . ILE A 1 135 ? 19.045 -8.833 -28.167 1.00 95.50 135 ILE A O 1
ATOM 1123 N N . TRP A 1 136 ? 17.383 -7.472 -27.541 1.00 94.81 136 TRP A N 1
ATOM 1124 C CA . TRP A 1 136 ? 16.772 -7.431 -28.865 1.00 94.81 136 TRP A CA 1
ATOM 1125 C C . TRP A 1 136 ? 17.668 -6.755 -29.915 1.00 94.81 136 TRP A C 1
ATOM 1127 O O . TRP A 1 136 ? 17.791 -7.250 -31.037 1.00 94.81 136 TRP A O 1
ATOM 1137 N N . PHE A 1 137 ? 18.375 -5.686 -29.541 1.00 93.50 137 PHE A N 1
ATOM 1138 C CA . PHE A 1 137 ? 19.375 -5.057 -30.403 1.00 93.50 137 PHE A CA 1
ATOM 1139 C C . PHE A 1 137 ? 20.536 -6.005 -30.720 1.00 93.50 137 PHE A C 1
ATOM 1141 O O . PHE A 1 137 ? 20.890 -6.163 -31.885 1.00 93.50 137 PHE A O 1
ATOM 1148 N N . ILE A 1 138 ? 21.088 -6.692 -29.714 1.00 93.25 138 ILE A N 1
ATOM 1149 C CA . ILE A 1 138 ? 22.198 -7.641 -29.909 1.00 93.25 138 ILE A CA 1
ATOM 1150 C C . ILE A 1 138 ? 21.786 -8.810 -30.816 1.00 93.25 138 ILE A C 1
ATOM 1152 O O . ILE A 1 138 ? 22.603 -9.312 -31.585 1.00 93.25 138 ILE A O 1
ATOM 1156 N N . THR A 1 139 ? 20.528 -9.246 -30.737 1.00 93.31 139 THR A N 1
ATOM 1157 C CA . THR A 1 139 ? 20.029 -10.401 -31.500 1.00 93.31 139 THR A CA 1
ATOM 1158 C C . THR A 1 139 ? 19.603 -10.065 -32.925 1.00 93.31 139 THR A C 1
ATOM 1160 O O . THR A 1 139 ? 19.736 -10.920 -33.797 1.00 93.31 139 THR A O 1
ATOM 1163 N N . THR A 1 140 ? 19.101 -8.855 -33.189 1.00 93.00 140 THR A N 1
ATOM 1164 C CA . THR A 1 140 ? 18.576 -8.489 -34.519 1.00 93.00 140 THR A CA 1
ATOM 1165 C C . THR A 1 140 ? 19.448 -7.505 -35.290 1.00 93.00 140 THR A C 1
ATOM 1167 O O . THR A 1 140 ? 19.437 -7.543 -36.517 1.00 93.00 140 THR A O 1
ATOM 1170 N N . LEU A 1 141 ? 20.206 -6.642 -34.601 1.00 90.50 141 LEU A N 1
ATOM 1171 C CA . LEU A 1 141 ? 21.090 -5.622 -35.185 1.00 90.50 141 LEU A CA 1
ATOM 1172 C C . LEU A 1 141 ? 20.402 -4.730 -36.239 1.00 90.50 141 LEU A C 1
ATOM 1174 O O . LEU A 1 141 ? 21.038 -4.245 -37.174 1.00 90.50 141 LEU A O 1
ATOM 1178 N N . THR A 1 142 ? 19.096 -4.503 -36.089 1.00 94.00 142 THR A N 1
ATOM 1179 C CA . THR A 1 142 ? 18.299 -3.668 -36.999 1.00 94.00 142 THR A CA 1
ATOM 1180 C C . THR A 1 142 ? 18.293 -2.205 -36.566 1.00 94.00 142 THR A C 1
ATOM 1182 O O . THR A 1 142 ? 18.427 -1.895 -35.378 1.00 94.00 142 THR A O 1
ATOM 1185 N N . ASP A 1 143 ? 18.054 -1.294 -37.511 1.00 91.62 143 ASP A N 1
ATOM 1186 C CA . ASP A 1 143 ? 17.902 0.131 -37.203 1.00 91.62 143 ASP A CA 1
ATOM 1187 C C . ASP A 1 143 ? 16.755 0.383 -36.207 1.00 91.62 143 ASP A C 1
ATOM 1189 O O . ASP A 1 143 ? 16.925 1.155 -35.266 1.00 91.62 143 ASP A O 1
ATOM 1193 N N . GLU A 1 144 ? 15.627 -0.323 -36.340 1.00 91.25 144 GLU A N 1
ATOM 1194 C CA . GLU A 1 144 ? 14.481 -0.235 -35.420 1.00 91.25 144 GLU A CA 1
ATOM 1195 C C . GLU A 1 144 ? 14.862 -0.592 -33.976 1.00 91.25 144 GLU A C 1
ATOM 1197 O O . GLU A 1 144 ? 14.576 0.165 -33.043 1.00 91.25 144 GLU A O 1
ATOM 1202 N N . SER A 1 145 ? 15.576 -1.709 -33.790 1.00 89.50 145 SER A N 1
ATOM 1203 C CA . SER A 1 145 ? 16.051 -2.138 -32.470 1.00 89.50 145 SER A CA 1
ATOM 1204 C C . SER A 1 145 ? 17.056 -1.150 -31.862 1.00 89.50 145 SER A C 1
ATOM 1206 O O . SER A 1 145 ? 17.033 -0.903 -30.655 1.00 89.50 145 SER A O 1
ATOM 1208 N N . ARG A 1 146 ? 17.883 -0.502 -32.697 1.00 92.00 146 ARG A N 1
ATOM 1209 C CA . ARG A 1 146 ? 18.814 0.554 -32.274 1.00 92.00 146 ARG A CA 1
ATOM 1210 C C . ARG A 1 146 ? 18.072 1.803 -31.792 1.00 92.00 146 ARG A C 1
ATOM 1212 O O . ARG A 1 146 ? 18.422 2.351 -30.748 1.00 92.00 146 ARG A O 1
ATOM 1219 N N . TYR A 1 147 ? 17.045 2.246 -32.520 1.00 92.81 147 TYR A N 1
ATOM 1220 C CA . TYR A 1 147 ? 16.238 3.402 -32.116 1.00 92.81 147 TYR A CA 1
ATOM 1221 C C . TYR A 1 147 ? 15.523 3.158 -30.782 1.00 92.81 147 TYR A C 1
ATOM 1223 O O . TYR A 1 147 ? 15.580 4.008 -29.892 1.00 92.81 147 TYR A O 1
ATOM 1231 N N . LEU A 1 148 ? 14.908 1.985 -30.601 1.00 90.56 148 LEU A N 1
ATOM 1232 C CA . LEU A 1 148 ? 14.225 1.629 -29.352 1.00 90.56 148 LEU A CA 1
ATOM 1233 C C . LEU A 1 148 ? 15.196 1.470 -28.172 1.00 90.56 148 LEU A C 1
ATOM 1235 O O . LEU A 1 148 ? 14.886 1.903 -27.055 1.00 90.56 148 LEU A O 1
ATOM 1239 N N . LEU A 1 149 ? 16.406 0.955 -28.415 1.00 92.88 149 LEU A N 1
ATOM 1240 C CA . LEU A 1 149 ? 17.471 0.938 -27.413 1.00 92.88 149 LEU A CA 1
ATOM 1241 C C . LEU A 1 149 ? 17.835 2.358 -26.958 1.00 92.88 149 LEU A C 1
ATOM 1243 O O . LEU A 1 149 ? 17.845 2.617 -25.757 1.00 92.88 149 LEU A O 1
ATOM 1247 N N . TYR A 1 150 ? 18.059 3.299 -27.881 1.00 92.69 150 TYR A N 1
ATOM 1248 C CA . TYR A 1 150 ? 18.383 4.684 -27.519 1.00 92.69 150 TYR A CA 1
ATOM 1249 C C . TYR A 1 150 ? 17.256 5.385 -26.756 1.00 92.69 150 TYR A C 1
ATOM 1251 O O . TYR A 1 150 ? 17.525 6.041 -25.750 1.00 92.69 150 TYR A O 1
ATOM 1259 N N . ILE A 1 151 ? 15.999 5.207 -27.173 1.00 92.00 151 ILE A N 1
ATOM 1260 C CA . ILE A 1 151 ? 14.840 5.774 -26.465 1.00 92.00 151 ILE A CA 1
ATOM 1261 C C . ILE A 1 151 ? 14.774 5.232 -25.032 1.00 92.00 151 ILE A C 1
ATOM 1263 O O . ILE A 1 151 ? 14.643 6.005 -24.079 1.00 92.00 151 ILE A O 1
ATOM 1267 N N . SER A 1 152 ? 14.918 3.915 -24.857 1.00 91.12 152 SER A N 1
ATOM 1268 C CA . SER A 1 152 ? 14.896 3.306 -23.523 1.00 91.12 152 SER A CA 1
ATOM 1269 C C . SER A 1 152 ? 16.089 3.711 -22.652 1.00 91.12 152 SER A C 1
ATOM 1271 O O . SER A 1 152 ? 15.912 3.928 -21.455 1.00 91.12 152 SER A O 1
ATOM 1273 N N . ALA A 1 153 ? 17.275 3.898 -23.241 1.00 91.00 153 ALA A N 1
ATOM 1274 C CA . ALA A 1 153 ? 18.468 4.374 -22.543 1.00 91.00 153 ALA A CA 1
ATOM 1275 C C . ALA A 1 153 ? 18.293 5.804 -22.011 1.00 91.00 153 ALA A C 1
ATOM 1277 O O . ALA A 1 153 ? 18.608 6.071 -20.852 1.00 91.00 153 ALA A O 1
ATOM 1278 N N . ILE A 1 154 ? 17.750 6.714 -22.832 1.00 91.12 154 ILE A N 1
ATOM 1279 C CA . ILE A 1 154 ? 17.457 8.097 -22.421 1.00 91.12 154 ILE A CA 1
ATOM 1280 C C . ILE A 1 154 ? 16.441 8.094 -21.279 1.00 91.12 154 ILE A C 1
ATOM 1282 O O . ILE A 1 154 ? 16.664 8.739 -20.255 1.00 91.12 154 ILE A O 1
ATOM 1286 N N . PHE A 1 155 ? 15.349 7.338 -21.419 1.00 87.69 155 PHE A N 1
ATOM 1287 C CA . PHE A 1 155 ? 14.313 7.260 -20.390 1.00 87.69 155 PHE A CA 1
ATOM 1288 C C . PHE A 1 155 ? 14.859 6.717 -19.062 1.00 87.69 155 PHE A C 1
ATOM 1290 O O . PHE A 1 155 ? 14.618 7.298 -18.003 1.00 87.69 155 PHE A O 1
ATOM 1297 N N . PHE A 1 156 ? 15.656 5.648 -19.115 1.00 88.75 156 PHE A N 1
ATOM 1298 C CA . PHE A 1 156 ? 16.303 5.078 -17.937 1.00 88.75 156 PHE A CA 1
ATOM 1299 C C . PHE A 1 156 ? 17.306 6.052 -17.300 1.00 88.75 156 PHE A C 1
ATOM 1301 O O . PHE A 1 156 ? 17.286 6.241 -16.084 1.00 88.75 156 PHE A O 1
ATOM 1308 N N . GLY A 1 157 ? 18.120 6.740 -18.107 1.00 87.38 157 GLY A N 1
ATOM 1309 C CA . GLY A 1 157 ? 19.066 7.755 -17.640 1.00 87.38 157 GLY A CA 1
ATOM 1310 C C . GLY A 1 157 ? 18.386 8.927 -16.925 1.00 87.38 157 GLY A C 1
ATOM 1311 O O . GLY A 1 157 ? 18.807 9.309 -15.833 1.00 87.38 157 GLY A O 1
ATOM 1312 N N . VAL A 1 158 ? 17.284 9.448 -17.479 1.00 87.81 158 VAL A N 1
ATOM 1313 C CA . VAL A 1 158 ? 16.474 10.499 -16.835 1.00 87.81 158 VAL A CA 1
ATOM 1314 C C . VAL A 1 158 ? 15.901 10.012 -15.501 1.00 87.81 158 VAL A C 1
ATOM 1316 O O . VAL A 1 158 ? 15.930 10.749 -14.516 1.00 87.81 158 VAL A O 1
ATOM 1319 N N . ARG A 1 159 ? 15.419 8.763 -15.423 1.00 85.69 159 ARG A N 1
ATOM 1320 C CA . ARG A 1 159 ? 14.905 8.193 -14.163 1.00 85.69 159 ARG A CA 1
ATOM 1321 C C . ARG A 1 159 ? 15.995 8.008 -13.115 1.00 85.69 159 ARG A C 1
ATOM 1323 O O . ARG A 1 159 ? 15.728 8.263 -11.942 1.00 85.69 159 ARG A O 1
ATOM 1330 N N . LEU A 1 160 ? 17.200 7.612 -13.523 1.00 85.06 160 LEU A N 1
ATOM 1331 C CA . LEU A 1 160 ? 18.340 7.432 -12.626 1.00 85.06 160 LEU A CA 1
ATOM 1332 C C . LEU A 1 160 ? 18.939 8.746 -12.117 1.00 85.06 160 LEU A C 1
ATOM 1334 O O . LEU A 1 160 ? 19.579 8.738 -11.067 1.00 85.06 160 LEU A O 1
ATOM 1338 N N . HIS A 1 161 ? 18.707 9.870 -12.801 1.00 83.50 161 HIS A N 1
ATOM 1339 C CA . HIS A 1 161 ? 19.232 11.177 -12.398 1.00 83.50 161 HIS A CA 1
ATOM 1340 C C . HIS A 1 161 ? 18.895 11.532 -10.940 1.00 83.50 161 HIS A C 1
ATOM 1342 O O . HIS A 1 161 ? 19.726 12.100 -10.241 1.00 83.50 161 HIS A O 1
ATOM 1348 N N . LYS A 1 162 ? 17.730 11.097 -10.435 1.00 79.94 162 LYS A N 1
ATOM 1349 C CA . LYS A 1 162 ? 17.314 11.296 -9.034 1.00 79.94 162 LYS A CA 1
ATOM 1350 C C . LYS A 1 162 ? 18.245 10.650 -7.991 1.00 79.94 162 LYS A C 1
ATOM 1352 O O . LYS A 1 162 ? 18.175 11.007 -6.820 1.00 79.94 162 LYS A O 1
ATOM 1357 N N . TYR A 1 163 ? 19.085 9.692 -8.391 1.00 77.69 163 TYR A N 1
ATOM 1358 C CA . TYR A 1 163 ? 20.063 9.026 -7.522 1.00 77.69 163 TYR A CA 1
ATOM 1359 C C . TYR A 1 163 ? 21.462 9.641 -7.599 1.00 77.69 163 TYR A C 1
ATOM 1361 O O . TYR A 1 163 ? 22.314 9.327 -6.769 1.00 77.69 163 TYR A O 1
ATOM 1369 N N . ILE A 1 164 ? 21.709 10.517 -8.573 1.00 76.50 164 ILE A N 1
ATOM 1370 C CA . ILE A 1 164 ? 22.975 11.229 -8.707 1.00 76.50 164 ILE A CA 1
ATOM 1371 C C . ILE A 1 164 ? 22.913 12.425 -7.752 1.00 76.50 164 ILE A C 1
ATOM 1373 O O . ILE A 1 164 ? 22.394 13.484 -8.092 1.00 76.50 164 ILE A O 1
ATOM 1377 N N . ARG A 1 165 ? 23.391 12.234 -6.516 1.00 57.66 165 ARG A N 1
ATOM 1378 C CA . ARG A 1 165 ? 23.612 13.339 -5.572 1.00 57.66 165 ARG A CA 1
ATOM 1379 C C . ARG A 1 165 ? 24.786 14.187 -6.067 1.00 57.66 165 ARG A C 1
ATOM 1381 O O . ARG A 1 165 ? 25.889 13.658 -6.199 1.00 57.66 165 ARG A O 1
ATOM 1388 N N . PHE A 1 166 ? 24.531 15.469 -6.307 1.00 52.94 166 PHE A N 1
ATOM 1389 C CA . PHE A 1 166 ? 25.550 16.519 -6.273 1.00 52.94 166 PHE A CA 1
ATOM 1390 C C . PHE A 1 166 ? 25.595 17.134 -4.875 1.00 52.94 166 PHE A C 1
ATOM 1392 O O . PHE A 1 166 ? 24.513 17.219 -4.246 1.00 52.94 166 PHE A O 1
#